Protein AF-A0A381VEZ8-F1 (afdb_monomer_lite)

InterPro domains:
  IPR002136 Large ribosomal subunit protein uL4 [PF00573] (2-143)
  IPR023574 Large ribosomal subunit protein uL4 domain superfamily [G3DSA:3.40.1370.10] (1-168)
  IPR023574 Large ribosomal subunit protein uL4 domain superfamily [SSF52166] (2-166)
  IPR045240 Large ribosomal subunit protein uL4, eukaryota/archaea [PTHR19431] (2-165)

Sequence (168 aa):
MIHKSFTNLQSHKFQPQGRHPTAGMDVVARSNDPPTGRGTSRIAKMRGGGGGRQGEAGGVASVRGGRQAHPPNVKKVIYKKLNKKENKLALCSAISATKLKEIIMARGHKIGNIENFPIIVSDEIETVEHTKDIVKILNSLNLMEDVNRLKSRKPRTGKSALRGRGKK

Foldseek 3Di:
DLVVLVVQVVLVPDAQDWDDPCFQVPFDWAFDVVNDDPPDHRATAGDDDPDPRHRPHGQDCVHDRHDPDPTRDSPDPSHDDDDPVRNVVSVVVVVVLQQDPVSCVVVPADCPPPDGPDDDDDPCVVVDDDPVVVVVVCVVNVRVRRVVVVVPDAFDDDPVVVVVRRDD

Radius of gyration: 29.09 Å; chains: 1; bounding box: 63×42×80 Å

pLDDT: mean 90.41, std 5.74, range [58.97, 96.69]

Structure (mmCIF, N/CA/C/O backbone):
data_AF-A0A381VEZ8-F1
#
_entry.id   AF-A0A381VEZ8-F1
#
loop_
_atom_site.group_PDB
_atom_site.id
_atom_site.type_symbol
_atom_site.label_atom_id
_atom_site.label_alt_id
_atom_site.label_comp_id
_atom_site.label_asym_id
_atom_site.label_entity_id
_atom_site.label_seq_id
_atom_site.pdbx_PDB_ins_code
_atom_site.Cartn_x
_atom_site.Cartn_y
_atom_site.Cartn_z
_atom_site.occupancy
_atom_site.B_iso_or_equiv
_atom_site.auth_seq_id
_atom_site.auth_comp_id
_atom_site.auth_asym_id
_atom_site.auth_atom_id
_atom_site.pdbx_PDB_model_num
ATOM 1 N N . MET A 1 1 ? -13.756 14.110 1.814 1.00 86.75 1 MET A N 1
ATOM 2 C CA . MET A 1 1 ? -12.631 14.500 2.701 1.00 86.75 1 MET A CA 1
ATOM 3 C C . MET A 1 1 ? -11.948 13.297 3.363 1.00 86.75 1 MET A C 1
ATOM 5 O O . MET A 1 1 ? -10.779 13.07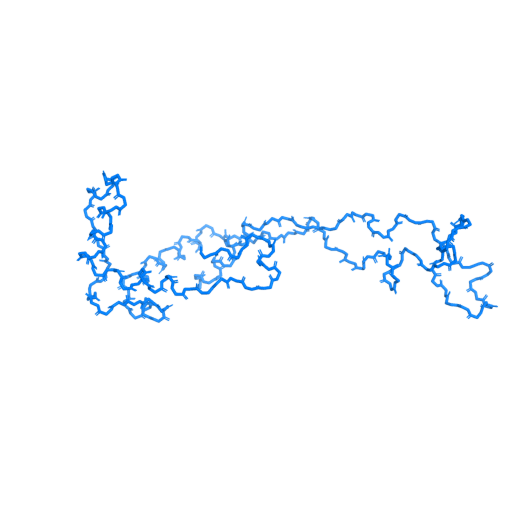8 3.076 1.00 86.75 1 MET A O 1
ATOM 9 N N . ILE A 1 2 ? -12.656 12.479 4.161 1.00 93.12 2 ILE A N 1
ATOM 10 C CA . ILE A 1 2 ? -12.080 11.314 4.880 1.00 93.12 2 ILE A CA 1
ATOM 11 C C . ILE A 1 2 ? -11.317 10.357 3.946 1.00 93.12 2 ILE A C 1
ATOM 13 O O . ILE A 1 2 ? -10.175 10.006 4.226 1.00 93.12 2 ILE A O 1
ATOM 17 N N . HIS A 1 3 ? -11.909 9.988 2.803 1.00 94.69 3 HIS A N 1
ATOM 18 C CA . HIS A 1 3 ? -11.286 9.072 1.839 1.00 94.69 3 HIS A CA 1
ATOM 19 C C . HIS A 1 3 ? -9.919 9.572 1.336 1.00 94.69 3 HIS A C 1
ATOM 21 O O . HIS A 1 3 ? -8.932 8.841 1.387 1.00 94.69 3 HIS A O 1
ATOM 27 N N . LYS A 1 4 ? -9.835 10.845 0.926 1.00 94.38 4 LYS A N 1
ATOM 28 C CA . LYS A 1 4 ? -8.584 11.485 0.482 1.00 94.38 4 LYS A CA 1
ATOM 29 C C . LYS A 1 4 ? -7.519 11.402 1.579 1.00 94.38 4 LYS A C 1
ATOM 31 O O . LYS A 1 4 ? -6.429 10.889 1.328 1.00 94.38 4 LYS A O 1
ATOM 36 N N . SER A 1 5 ? -7.856 11.823 2.800 1.00 95.69 5 SER A N 1
ATOM 37 C CA . SER A 1 5 ? -6.937 11.780 3.943 1.00 95.69 5 SER A CA 1
ATOM 38 C C . SER A 1 5 ? -6.455 10.357 4.237 1.00 95.69 5 SER A C 1
ATOM 40 O O . SER A 1 5 ? -5.255 10.146 4.387 1.00 95.69 5 SER A O 1
ATOM 42 N N . PHE A 1 6 ? -7.352 9.366 4.217 1.00 95.81 6 PHE A N 1
ATOM 43 C CA . PHE A 1 6 ? -7.000 7.957 4.404 1.00 95.81 6 PHE A CA 1
ATOM 44 C C . PHE A 1 6 ? -6.021 7.451 3.337 1.00 95.81 6 PHE A C 1
ATOM 46 O O . PHE A 1 6 ? -5.005 6.844 3.675 1.00 95.81 6 PHE A O 1
ATOM 53 N N . THR A 1 7 ? -6.274 7.731 2.053 1.00 95.75 7 THR A N 1
ATOM 54 C CA . THR A 1 7 ? -5.368 7.300 0.973 1.00 95.75 7 THR A CA 1
ATOM 55 C C . THR A 1 7 ? -3.980 7.932 1.083 1.00 95.75 7 THR A C 1
ATOM 57 O O . THR A 1 7 ? -2.979 7.264 0.814 1.00 95.75 7 THR A O 1
ATOM 60 N N . ASN A 1 8 ? -3.898 9.191 1.524 1.00 96.12 8 ASN A N 1
ATOM 61 C CA . ASN A 1 8 ? -2.624 9.871 1.724 1.00 96.12 8 ASN A CA 1
ATOM 62 C C . ASN A 1 8 ? -1.883 9.318 2.946 1.00 96.12 8 ASN A C 1
ATOM 64 O O . ASN A 1 8 ? -0.711 8.978 2.824 1.00 96.12 8 ASN A O 1
ATOM 68 N N . LEU A 1 9 ? -2.556 9.129 4.084 1.00 96.12 9 LEU A N 1
ATOM 69 C CA . LEU A 1 9 ? -1.950 8.528 5.279 1.00 96.12 9 LEU A CA 1
ATOM 70 C C . LEU A 1 9 ? -1.466 7.097 5.025 1.00 96.12 9 LEU A C 1
ATOM 72 O O . LEU A 1 9 ? -0.392 6.709 5.477 1.00 96.12 9 LEU A O 1
ATOM 76 N N . GLN A 1 10 ? -2.215 6.313 4.246 1.00 96.25 10 GLN A N 1
ATOM 77 C CA . GLN A 1 10 ? -1.805 4.957 3.892 1.00 96.25 10 GLN A CA 1
ATOM 78 C C . GLN A 1 10 ? -0.503 4.943 3.080 1.00 96.25 10 GLN A C 1
ATOM 80 O O . GLN A 1 10 ? 0.309 4.031 3.243 1.00 96.25 10 GLN A O 1
ATOM 85 N N . SER A 1 11 ? -0.271 5.970 2.255 1.00 96.12 11 SER A N 1
ATOM 86 C CA . SER A 1 11 ? 0.968 6.097 1.483 1.00 96.12 11 SER A CA 1
ATOM 87 C C . SER A 1 11 ? 2.214 6.276 2.355 1.00 96.12 11 SER A C 1
ATOM 89 O O . SER A 1 11 ? 3.300 5.875 1.950 1.00 96.12 11 SER A O 1
ATOM 91 N N . HIS A 1 12 ? 2.068 6.807 3.575 1.00 95.19 12 HIS A N 1
ATOM 92 C CA . HIS A 1 12 ? 3.190 7.030 4.497 1.00 95.19 12 HIS A CA 1
ATOM 93 C C . HIS A 1 12 ? 3.783 5.718 5.019 1.00 95.19 12 HIS A C 1
ATOM 95 O O . HIS A 1 12 ? 4.940 5.686 5.418 1.00 95.19 12 HIS A O 1
ATOM 101 N N . LYS A 1 13 ? 3.011 4.623 4.980 1.00 95.50 13 LYS A N 1
ATOM 102 C CA . LYS A 1 13 ? 3.446 3.280 5.400 1.00 95.50 13 LYS A CA 1
ATOM 103 C C . LYS A 1 13 ? 4.123 2.487 4.279 1.00 95.50 13 LYS A C 1
ATOM 105 O O . LYS A 1 13 ? 4.515 1.340 4.490 1.00 95.50 13 LYS A O 1
ATOM 110 N N . PHE A 1 14 ? 4.189 3.030 3.064 1.00 94.38 14 PHE A N 1
ATOM 111 C CA . PHE A 1 14 ? 4.775 2.317 1.936 1.00 94.38 14 PHE A CA 1
ATOM 112 C C . PHE A 1 14 ? 6.298 2.332 2.020 1.00 94.38 14 PHE A C 1
ATOM 114 O O . PHE A 1 14 ? 6.918 3.376 2.189 1.00 94.38 14 PHE A O 1
ATOM 121 N N . GLN A 1 15 ? 6.899 1.156 1.856 1.00 93.19 15 GLN A N 1
ATOM 122 C CA . GLN A 1 15 ? 8.346 1.017 1.746 1.00 93.19 15 GLN A CA 1
ATOM 123 C C . GLN A 1 15 ? 8.783 1.298 0.300 1.00 93.19 15 GLN A C 1
ATOM 125 O O . GLN A 1 15 ? 8.146 0.773 -0.624 1.00 93.19 15 GLN A O 1
ATOM 130 N N . PRO A 1 16 ? 9.851 2.089 0.077 1.00 94.56 16 PRO A N 1
ATOM 131 C CA . PRO A 1 16 ? 10.446 2.262 -1.244 1.00 94.56 16 PRO A CA 1
ATOM 132 C C . PRO A 1 16 ? 10.857 0.922 -1.856 1.00 94.56 16 PRO A C 1
ATOM 134 O O . PRO A 1 16 ? 11.373 0.039 -1.175 1.00 94.56 16 PRO A O 1
ATOM 137 N N . GLN A 1 17 ? 10.616 0.763 -3.155 1.00 93.44 17 GLN A N 1
ATOM 138 C CA . GLN A 1 17 ? 10.948 -0.447 -3.907 1.00 93.44 17 GLN A CA 1
ATOM 139 C C . GLN A 1 17 ? 11.563 -0.056 -5.247 1.00 93.44 17 GLN A C 1
ATOM 141 O O . GLN A 1 17 ? 11.149 0.925 -5.865 1.00 93.44 17 GLN A O 1
ATOM 146 N N . GLY A 1 18 ? 12.522 -0.846 -5.719 1.00 94.44 18 GLY A N 1
ATOM 147 C CA . GLY A 1 18 ? 13.161 -0.637 -7.014 1.00 94.44 18 GLY A CA 1
ATOM 148 C C . GLY A 1 18 ? 13.850 -1.893 -7.534 1.00 94.44 18 GLY A C 1
ATOM 149 O O . GLY A 1 18 ? 13.852 -2.937 -6.878 1.00 94.44 18 GLY A O 1
ATOM 150 N N . ARG A 1 19 ? 14.405 -1.801 -8.744 1.00 93.62 19 ARG A N 1
ATOM 151 C CA . ARG A 1 19 ? 15.341 -2.799 -9.289 1.00 93.62 19 ARG A CA 1
ATOM 152 C C . ARG A 1 19 ? 16.782 -2.353 -9.071 1.00 93.62 19 ARG A C 1
ATOM 154 O O . ARG A 1 19 ? 17.035 -1.165 -8.883 1.00 93.62 19 ARG A O 1
ATOM 161 N N . HIS A 1 20 ? 17.709 -3.309 -9.125 1.00 92.69 20 HIS A N 1
ATOM 162 C CA . HIS A 1 20 ? 19.133 -2.995 -9.170 1.00 92.69 20 HIS A CA 1
ATOM 163 C C . HIS A 1 20 ? 19.415 -2.076 -10.378 1.00 92.69 20 HIS A C 1
ATOM 165 O O . HIS A 1 20 ? 18.929 -2.393 -11.469 1.00 92.69 20 HIS A O 1
ATOM 171 N N . PRO A 1 21 ? 20.146 -0.954 -10.222 1.00 91.31 21 PRO A N 1
ATOM 172 C CA . PRO A 1 21 ? 20.290 0.052 -11.279 1.00 91.31 21 PRO A CA 1
ATOM 173 C C . PRO A 1 21 ? 20.842 -0.488 -12.604 1.00 91.31 21 PRO A C 1
ATOM 175 O O . PRO A 1 21 ? 20.377 -0.086 -13.667 1.00 91.31 21 PRO A O 1
ATOM 178 N N . THR A 1 22 ? 21.784 -1.430 -12.541 1.00 92.69 22 THR A N 1
ATOM 179 C CA . THR A 1 22 ? 22.436 -2.033 -13.715 1.00 92.69 22 THR A CA 1
ATOM 180 C C . THR A 1 22 ? 21.806 -3.358 -14.157 1.00 92.69 22 THR A C 1
ATOM 182 O O . THR A 1 22 ? 22.342 -4.044 -15.025 1.00 92.69 22 THR A O 1
ATOM 185 N N . ALA A 1 23 ? 20.651 -3.743 -13.598 1.00 93.38 23 ALA A N 1
ATOM 186 C CA . ALA A 1 23 ? 20.009 -5.018 -13.919 1.00 93.38 23 ALA A CA 1
ATOM 187 C C . ALA A 1 23 ? 19.782 -5.180 -15.435 1.00 93.38 23 ALA A C 1
ATOM 189 O O . ALA A 1 23 ? 19.052 -4.402 -16.055 1.00 93.38 23 ALA A O 1
ATOM 190 N N . GLY A 1 24 ? 20.393 -6.214 -16.021 1.00 91.50 24 GLY A N 1
ATOM 191 C CA . GLY A 1 24 ? 20.309 -6.510 -17.455 1.00 91.50 24 GLY A CA 1
ATOM 192 C C . GLY A 1 24 ? 21.137 -5.580 -18.353 1.00 91.50 24 GLY A C 1
ATOM 193 O O . GLY A 1 24 ? 20.960 -5.621 -19.571 1.00 91.50 24 GLY A O 1
ATOM 194 N N . MET A 1 25 ? 22.006 -4.741 -17.772 1.00 91.00 25 MET A N 1
ATOM 195 C CA . MET A 1 25 ? 22.958 -3.865 -18.476 1.00 91.00 25 MET A CA 1
ATOM 196 C C . MET A 1 25 ? 24.421 -4.288 -18.296 1.00 91.00 25 MET A C 1
ATOM 198 O O . MET A 1 25 ? 25.257 -3.842 -19.075 1.00 91.00 25 MET A O 1
ATOM 202 N N . ASP A 1 26 ? 24.724 -5.164 -17.334 1.00 90.62 26 ASP A N 1
ATOM 203 C CA . ASP A 1 26 ? 26.075 -5.679 -17.053 1.00 90.62 26 ASP A CA 1
ATOM 204 C C . ASP A 1 26 ? 26.530 -6.710 -18.109 1.00 90.62 26 ASP A C 1
ATOM 206 O O . ASP A 1 26 ? 26.820 -7.866 -17.807 1.00 90.62 26 ASP A O 1
ATOM 210 N N . VAL A 1 27 ? 26.516 -6.314 -19.386 1.00 88.62 27 VAL A N 1
ATOM 211 C CA . VAL A 1 27 ? 26.892 -7.145 -20.536 1.00 88.62 27 VAL A CA 1
ATOM 212 C C . VAL A 1 27 ? 27.651 -6.325 -21.575 1.00 88.62 27 VAL A C 1
ATOM 214 O O . VAL A 1 27 ? 27.297 -5.186 -21.879 1.00 88.62 27 VAL A O 1
ATOM 217 N N . VAL A 1 28 ? 28.667 -6.929 -22.191 1.00 90.25 28 VAL A N 1
ATOM 218 C CA . VAL A 1 28 ? 29.375 -6.329 -23.329 1.00 90.25 28 VAL A CA 1
ATOM 219 C C . VAL A 1 28 ? 28.635 -6.707 -24.609 1.00 90.25 28 VAL A C 1
ATOM 221 O O . VAL A 1 28 ? 28.889 -7.751 -25.208 1.00 90.25 28 VAL A O 1
ATOM 224 N N . ALA A 1 29 ? 27.684 -5.870 -25.024 1.00 90.56 29 ALA A N 1
ATOM 225 C CA . ALA A 1 29 ? 26.897 -6.088 -26.235 1.00 90.56 29 ALA A CA 1
ATOM 226 C C . ALA A 1 29 ? 27.056 -4.930 -27.226 1.00 90.56 29 ALA A C 1
ATOM 228 O O . ALA A 1 29 ? 27.015 -3.761 -26.845 1.00 90.56 29 ALA A O 1
ATOM 229 N N . ARG A 1 30 ? 27.218 -5.248 -28.514 1.00 90.00 30 ARG A N 1
ATOM 230 C CA . ARG A 1 30 ? 27.240 -4.261 -29.608 1.00 90.00 30 ARG A CA 1
ATOM 231 C C . ARG A 1 30 ? 26.499 -4.794 -30.820 1.00 90.00 30 ARG A C 1
ATOM 233 O O . ARG A 1 30 ? 26.381 -6.006 -30.991 1.00 90.00 30 ARG A O 1
ATOM 240 N N . SER A 1 31 ? 26.017 -3.901 -31.677 1.00 91.00 31 SER A N 1
ATOM 241 C CA . SER A 1 31 ? 25.529 -4.310 -32.992 1.00 91.00 31 SER A CA 1
ATOM 242 C C . SER A 1 31 ? 26.650 -4.970 -33.807 1.00 91.00 31 SER A C 1
ATOM 244 O O . SER A 1 31 ? 27.849 -4.852 -33.510 1.00 91.00 31 SER A O 1
ATOM 246 N N . ASN A 1 32 ? 26.243 -5.701 -34.841 1.00 87.19 32 ASN A N 1
ATOM 247 C CA . ASN A 1 32 ? 27.169 -6.190 -35.854 1.00 87.19 32 ASN A CA 1
ATOM 248 C C . ASN A 1 32 ? 27.854 -5.018 -36.572 1.00 87.19 32 ASN A C 1
ATOM 250 O O . ASN A 1 32 ? 27.314 -3.912 -36.605 1.00 87.19 32 ASN A O 1
ATOM 254 N N . ASP A 1 33 ? 29.024 -5.289 -37.146 1.00 86.12 33 ASP A N 1
ATOM 255 C CA . ASP A 1 33 ? 29.779 -4.335 -37.957 1.00 86.12 33 ASP A CA 1
ATOM 256 C C . ASP A 1 33 ? 30.211 -5.004 -39.281 1.00 86.12 33 ASP A C 1
ATOM 258 O O . ASP A 1 33 ? 31.015 -5.937 -39.228 1.00 86.12 33 ASP A O 1
ATOM 262 N N . PRO A 1 34 ? 29.624 -4.673 -40.448 1.00 89.44 34 PRO A N 1
ATOM 263 C CA . PRO A 1 34 ? 28.571 -3.677 -40.646 1.00 89.44 34 PRO A CA 1
ATOM 264 C C . PRO A 1 34 ? 27.235 -4.080 -39.976 1.00 89.44 34 PRO A C 1
ATOM 266 O O . PRO A 1 34 ? 26.957 -5.279 -39.824 1.00 89.44 34 PRO A O 1
ATOM 269 N N . PRO A 1 35 ? 26.383 -3.110 -39.568 1.00 86.75 35 PRO A N 1
ATOM 270 C CA . PRO A 1 35 ? 25.101 -3.394 -38.906 1.00 86.75 35 PRO A CA 1
ATOM 271 C C . PRO A 1 35 ? 24.056 -4.095 -39.785 1.00 86.75 35 PRO A C 1
ATOM 273 O O . PRO A 1 35 ? 23.156 -4.749 -39.257 1.00 86.75 35 PRO A O 1
ATOM 276 N N . THR A 1 36 ? 24.142 -3.942 -41.106 1.00 90.62 36 THR A N 1
ATOM 277 C CA . THR A 1 36 ? 23.211 -4.496 -42.104 1.00 90.62 36 THR A CA 1
ATOM 278 C C . THR A 1 36 ? 23.896 -5.556 -42.976 1.00 90.62 36 THR A C 1
ATOM 280 O O . THR A 1 36 ? 25.080 -5.836 -42.814 1.00 90.62 36 THR A O 1
ATOM 283 N N . GLY A 1 37 ? 23.137 -6.211 -43.865 1.00 90.81 37 GLY A N 1
ATOM 284 C CA . GLY A 1 37 ? 23.689 -7.185 -44.820 1.00 90.81 37 GLY A CA 1
ATOM 285 C C . GLY A 1 37 ? 23.969 -8.580 -44.248 1.00 90.81 37 GLY A C 1
ATOM 286 O O . GLY A 1 37 ? 24.612 -9.389 -44.901 1.00 90.81 37 GLY A O 1
ATOM 287 N N . ARG A 1 38 ? 23.487 -8.881 -43.032 1.00 85.31 38 ARG A N 1
ATOM 288 C CA . ARG A 1 38 ? 23.742 -10.159 -42.334 1.00 85.31 38 ARG A CA 1
ATOM 289 C C . ARG A 1 38 ? 22.499 -11.027 -42.103 1.00 85.31 38 ARG A C 1
ATOM 291 O O . ARG A 1 38 ? 22.553 -11.929 -41.274 1.00 85.31 38 ARG A O 1
ATOM 298 N N . GLY A 1 39 ? 21.354 -10.690 -42.707 1.00 90.50 39 GLY A N 1
ATOM 299 C CA . GLY A 1 39 ? 20.084 -11.414 -42.508 1.00 90.50 39 GLY A CA 1
ATOM 300 C C . GLY A 1 39 ? 19.596 -11.485 -41.051 1.00 90.50 39 GLY A C 1
ATOM 301 O O . GLY A 1 39 ? 18.779 -12.333 -40.712 1.00 90.50 39 GLY A O 1
ATOM 302 N N . THR A 1 40 ? 20.108 -10.625 -40.160 1.00 89.62 40 THR A N 1
ATOM 303 C CA . THR A 1 40 ? 19.760 -10.614 -38.731 1.00 89.62 40 THR A CA 1
ATOM 304 C C . THR A 1 40 ? 19.434 -9.206 -38.248 1.00 89.62 40 THR A C 1
ATOM 306 O O . THR A 1 40 ? 19.851 -8.212 -38.842 1.00 89.62 40 THR A O 1
ATOM 309 N N . SER A 1 41 ? 18.677 -9.122 -37.151 1.00 90.88 41 SER A N 1
ATOM 310 C CA . SER A 1 41 ? 18.305 -7.847 -36.533 1.00 90.88 41 SER A CA 1
ATOM 311 C C . SER A 1 41 ? 19.527 -7.038 -36.071 1.00 90.88 41 SER A C 1
ATOM 313 O O . SER A 1 41 ? 20.542 -7.602 -35.656 1.00 90.88 41 SER A O 1
ATOM 315 N N . ARG A 1 42 ? 19.390 -5.704 -36.076 1.00 92.12 42 ARG A N 1
ATOM 316 C CA . ARG A 1 42 ? 20.414 -4.722 -35.658 1.00 92.12 42 ARG A CA 1
ATOM 317 C C . ARG A 1 42 ? 20.595 -4.606 -34.136 1.00 92.12 42 ARG A C 1
ATOM 319 O O . ARG A 1 42 ? 21.331 -3.739 -33.675 1.00 92.12 42 ARG A O 1
ATOM 326 N N . ILE A 1 43 ? 19.903 -5.433 -33.351 1.00 92.81 43 ILE A N 1
ATOM 327 C CA . ILE A 1 43 ? 19.973 -5.412 -31.884 1.00 92.81 43 ILE A CA 1
ATOM 328 C C . ILE A 1 43 ? 21.407 -5.704 -31.416 1.00 92.81 43 ILE A C 1
ATOM 330 O O . ILE A 1 43 ? 22.143 -6.458 -32.053 1.00 92.81 43 ILE A O 1
ATOM 334 N N . ALA A 1 44 ? 21.802 -5.101 -30.293 1.00 91.81 44 ALA A N 1
ATOM 335 C CA . ALA A 1 44 ? 23.094 -5.355 -29.675 1.00 91.81 44 ALA A CA 1
ATOM 336 C C . ALA A 1 44 ? 23.232 -6.834 -29.279 1.00 91.81 44 ALA A C 1
ATOM 338 O O . ALA A 1 44 ? 22.398 -7.372 -28.549 1.00 91.81 44 ALA A O 1
ATOM 339 N N . LYS A 1 45 ? 24.296 -7.480 -29.758 1.00 90.69 45 LYS A N 1
ATOM 340 C CA . LYS A 1 45 ? 24.627 -8.878 -29.478 1.00 90.69 45 LYS A CA 1
ATOM 341 C C . LYS A 1 45 ? 25.833 -8.956 -28.556 1.00 90.69 45 LYS A C 1
ATOM 343 O O . LYS A 1 45 ? 26.769 -8.163 -28.692 1.00 90.69 45 LYS A O 1
ATOM 348 N N . MET A 1 46 ? 25.801 -9.889 -27.613 1.00 90.31 46 MET A N 1
ATOM 349 C CA . MET A 1 46 ? 26.882 -10.118 -26.661 1.00 90.31 46 MET A CA 1
ATOM 350 C C . MET A 1 46 ? 28.149 -10.560 -27.402 1.00 90.31 46 MET A C 1
ATOM 352 O O . MET A 1 46 ? 28.101 -11.445 -28.263 1.00 90.31 46 MET A O 1
ATOM 356 N N . ARG A 1 47 ? 29.277 -9.922 -27.080 1.00 83.69 47 ARG A N 1
ATOM 357 C CA . ARG A 1 47 ? 30.602 -10.237 -27.626 1.00 83.69 47 ARG A CA 1
ATOM 358 C C . ARG A 1 47 ? 31.483 -10.864 -26.539 1.00 83.69 47 ARG A C 1
ATOM 360 O O . ARG A 1 47 ? 31.438 -10.430 -25.394 1.00 83.69 47 ARG A O 1
ATOM 367 N N . GLY A 1 48 ? 32.329 -11.815 -26.938 1.00 74.38 48 GLY A N 1
ATOM 368 C CA . GLY A 1 48 ? 33.309 -12.481 -26.069 1.00 74.38 48 GLY A CA 1
ATOM 369 C C . GLY A 1 48 ? 32.816 -13.794 -25.443 1.00 74.38 48 GLY A C 1
ATOM 370 O O . GLY A 1 48 ? 31.637 -13.928 -25.130 1.00 74.38 48 GLY A O 1
ATOM 371 N N . GLY A 1 49 ? 33.755 -14.734 -25.263 1.00 65.56 49 GLY A N 1
ATOM 372 C CA . GLY A 1 49 ? 33.591 -16.014 -24.557 1.00 65.56 49 GLY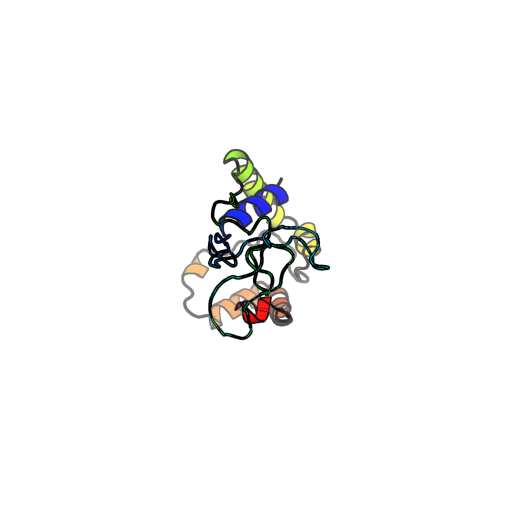 A CA 1
ATOM 373 C C . GLY A 1 49 ? 32.964 -17.140 -25.388 1.00 65.56 49 GLY A C 1
ATOM 374 O O . GLY A 1 49 ? 31.877 -16.970 -25.917 1.00 65.56 49 GLY A O 1
ATOM 375 N N . GLY A 1 50 ? 33.605 -18.314 -25.438 1.00 67.12 50 GLY A N 1
ATOM 376 C CA . GLY A 1 50 ? 33.128 -19.520 -26.143 1.00 67.12 50 GLY A CA 1
ATOM 377 C C . GLY A 1 50 ? 31.977 -20.269 -25.453 1.00 67.12 50 GLY A C 1
ATOM 378 O O . GLY A 1 50 ? 31.914 -21.492 -25.508 1.00 67.12 50 GLY A O 1
ATOM 379 N N . GLY A 1 51 ? 31.100 -19.551 -24.746 1.00 78.56 51 GLY A N 1
ATOM 380 C CA . GLY A 1 51 ? 29.919 -20.114 -24.088 1.00 78.56 51 GLY A CA 1
ATOM 381 C C . GLY A 1 51 ? 28.654 -19.969 -24.940 1.00 78.56 51 GLY A C 1
ATOM 382 O O . GLY A 1 51 ? 28.587 -19.133 -25.837 1.00 78.56 51 GLY A O 1
ATOM 383 N N . GLY A 1 52 ? 27.597 -20.714 -24.604 1.00 82.56 52 GLY A N 1
ATOM 384 C CA . GLY A 1 52 ? 26.348 -20.766 -25.389 1.00 82.56 52 GLY A CA 1
ATOM 385 C C . GLY A 1 52 ? 25.540 -19.462 -25.497 1.00 82.56 52 GLY A C 1
ATOM 386 O O . GLY A 1 52 ? 24.527 -19.441 -26.181 1.00 82.56 52 GLY A O 1
ATOM 387 N N . ARG A 1 53 ? 25.964 -18.376 -24.839 1.00 83.94 53 ARG A N 1
ATOM 388 C CA . ARG A 1 53 ? 25.335 -17.044 -24.930 1.00 83.94 53 ARG A CA 1
ATOM 389 C C . ARG A 1 53 ? 26.015 -16.103 -25.926 1.00 83.94 53 ARG A C 1
ATOM 391 O O . ARG A 1 53 ? 25.550 -14.981 -26.135 1.00 83.94 53 ARG A O 1
ATOM 398 N N . GLN A 1 54 ? 27.128 -16.521 -26.523 1.00 86.19 54 GLN A N 1
ATOM 399 C CA . GLN A 1 54 ? 27.836 -15.711 -27.506 1.00 86.19 54 GLN A CA 1
ATOM 400 C C . GLN A 1 54 ? 26.955 -15.478 -28.740 1.00 86.19 54 GLN A C 1
ATOM 402 O O . GLN A 1 54 ? 26.366 -16.406 -29.284 1.00 86.19 54 GLN A O 1
ATOM 407 N N . GLY A 1 55 ? 26.860 -14.227 -29.194 1.00 86.38 55 GLY A N 1
ATOM 408 C CA . GLY A 1 55 ? 26.033 -13.872 -30.351 1.00 86.38 55 GLY A CA 1
ATOM 409 C C . GLY A 1 55 ? 24.535 -13.724 -30.056 1.00 86.38 55 GLY A C 1
ATOM 410 O O . GLY A 1 55 ? 23.803 -13.257 -30.933 1.00 86.38 55 GLY A O 1
ATOM 411 N N . GLU A 1 56 ? 24.075 -14.027 -28.836 1.00 91.38 56 GLU A N 1
ATOM 412 C CA . GLU A 1 56 ? 22.717 -13.702 -28.395 1.00 91.38 56 GLU A CA 1
ATOM 413 C C . GLU A 1 56 ? 22.549 -12.196 -28.174 1.00 91.38 56 GLU A C 1
ATOM 415 O O . GLU A 1 56 ? 23.500 -11.456 -27.912 1.00 91.38 56 GLU A O 1
ATOM 420 N N . ALA A 1 57 ? 21.310 -11.723 -28.268 1.00 92.06 57 ALA A N 1
ATOM 421 C CA . ALA A 1 57 ? 20.987 -10.327 -28.039 1.00 92.06 57 ALA A CA 1
ATOM 422 C C . ALA A 1 57 ? 21.005 -9.981 -26.536 1.00 92.06 57 ALA A C 1
ATOM 424 O O . ALA A 1 57 ? 20.473 -10.725 -25.715 1.00 92.06 57 ALA A O 1
ATOM 425 N N . GLY A 1 58 ? 21.586 -8.836 -26.167 1.00 91.75 58 GLY A N 1
ATOM 426 C CA . GLY A 1 58 ? 21.802 -8.444 -24.770 1.00 91.75 58 GLY A CA 1
ATOM 427 C C . GLY A 1 58 ? 21.721 -6.936 -24.548 1.00 91.75 58 GLY A C 1
ATOM 428 O O . GLY A 1 58 ? 21.858 -6.153 -25.484 1.00 91.75 58 GLY A O 1
ATOM 429 N N . GLY A 1 59 ? 21.477 -6.510 -23.305 1.00 88.25 59 GLY A N 1
ATOM 430 C CA . GLY A 1 59 ? 21.513 -5.089 -22.921 1.00 88.25 59 GLY A CA 1
ATOM 431 C C . GLY A 1 59 ? 20.298 -4.249 -23.346 1.00 88.25 59 GLY A C 1
ATOM 432 O O . GLY A 1 59 ? 20.222 -3.064 -23.024 1.00 88.25 59 GLY A O 1
ATOM 433 N N . VAL A 1 60 ? 19.322 -4.842 -24.039 1.00 92.19 60 VAL A N 1
ATOM 434 C CA . VAL A 1 60 ? 18.136 -4.156 -24.589 1.00 92.19 60 VAL A CA 1
ATOM 435 C C . VAL A 1 60 ? 16.853 -4.661 -23.917 1.00 92.19 60 VAL A C 1
ATOM 437 O O . VAL A 1 60 ? 16.813 -5.766 -23.394 1.00 92.19 60 VAL A O 1
ATOM 440 N N . ALA A 1 61 ? 15.782 -3.865 -23.910 1.00 93.69 61 ALA A N 1
ATOM 441 C CA . ALA A 1 61 ? 14.540 -4.231 -23.220 1.00 93.69 61 ALA A CA 1
ATOM 442 C C . ALA A 1 61 ? 13.671 -5.275 -23.917 1.00 93.69 61 ALA A C 1
ATOM 444 O O . ALA A 1 61 ? 12.870 -5.937 -23.265 1.00 93.69 61 ALA A O 1
ATOM 445 N N . SER A 1 62 ? 13.839 -5.447 -25.224 1.00 93.88 62 SER A N 1
ATOM 446 C CA . SER A 1 62 ? 13.086 -6.418 -26.018 1.00 93.88 62 SER A CA 1
ATOM 447 C C . SER A 1 62 ? 13.648 -7.841 -25.948 1.00 93.88 62 SER A C 1
ATOM 449 O O . SER A 1 62 ? 13.126 -8.723 -26.624 1.00 93.88 62 SER A O 1
ATOM 451 N N . VAL A 1 63 ? 14.713 -8.082 -25.173 1.00 92.81 63 VAL A N 1
ATOM 452 C CA . VAL A 1 63 ? 15.428 -9.366 -25.161 1.00 92.81 63 VAL A CA 1
ATOM 453 C C . VAL A 1 63 ? 15.369 -10.038 -23.795 1.00 92.81 63 VAL A C 1
ATOM 455 O O . VAL A 1 63 ? 15.317 -9.388 -22.748 1.00 92.81 63 VAL A O 1
ATOM 458 N N . ARG A 1 64 ? 15.394 -11.374 -23.794 1.00 91.31 64 ARG A N 1
ATOM 459 C CA . ARG A 1 64 ? 15.400 -12.175 -22.567 1.00 91.31 64 ARG A CA 1
ATOM 460 C C . ARG A 1 64 ? 16.660 -11.871 -21.753 1.00 91.31 64 ARG A C 1
ATOM 462 O O . ARG A 1 64 ? 17.770 -12.034 -22.238 1.00 91.31 64 ARG A O 1
ATOM 469 N N . GLY A 1 65 ? 16.483 -11.465 -20.497 1.00 87.81 65 GLY A N 1
ATOM 470 C CA . GLY A 1 65 ? 17.600 -11.138 -19.602 1.00 87.81 65 GLY A CA 1
ATOM 471 C C . GLY A 1 65 ? 18.261 -9.780 -19.866 1.00 87.81 65 GLY A C 1
ATOM 472 O O . GLY A 1 65 ? 19.248 -9.463 -19.209 1.00 87.81 65 GLY A O 1
ATOM 473 N N . GLY A 1 66 ? 17.728 -8.973 -20.790 1.00 92.06 66 GLY A N 1
ATOM 474 C CA . GLY A 1 66 ? 18.145 -7.585 -20.966 1.00 92.06 66 GLY A CA 1
ATOM 475 C C . GLY A 1 66 ? 17.482 -6.630 -19.970 1.00 92.06 66 GLY A C 1
ATOM 476 O O . GLY A 1 66 ? 16.661 -7.025 -19.136 1.00 92.06 66 GLY A O 1
ATOM 477 N N . ARG A 1 67 ? 17.861 -5.350 -20.033 1.00 93.31 67 ARG A N 1
ATOM 478 C CA . ARG A 1 67 ? 17.367 -4.327 -19.101 1.00 93.31 67 ARG A CA 1
ATOM 479 C C . ARG A 1 67 ? 15.872 -4.079 -19.253 1.00 93.31 67 ARG A C 1
ATOM 481 O O . ARG A 1 67 ? 15.380 -3.956 -20.361 1.00 93.31 67 ARG A O 1
ATOM 488 N N . GLN A 1 68 ? 15.144 -3.856 -18.168 1.00 93.88 68 GLN A N 1
ATOM 489 C CA . GLN A 1 68 ? 13.760 -3.389 -18.284 1.00 93.88 68 GLN A CA 1
ATOM 490 C C . GLN A 1 68 ? 13.723 -1.919 -18.752 1.00 93.88 68 GLN A C 1
ATOM 492 O O . GLN A 1 68 ? 14.471 -1.092 -18.232 1.00 93.88 68 GLN A O 1
ATOM 497 N N . ALA A 1 69 ? 12.850 -1.568 -19.704 1.00 93.31 69 ALA A N 1
ATOM 498 C CA . ALA A 1 69 ? 12.593 -0.165 -20.047 1.00 93.31 69 ALA A CA 1
ATOM 499 C C . ALA A 1 69 ? 11.838 0.526 -18.898 1.00 93.31 69 ALA A C 1
ATOM 501 O O . ALA A 1 69 ? 10.856 -0.019 -18.396 1.00 93.31 69 ALA A O 1
ATOM 502 N N . HIS A 1 70 ? 12.306 1.708 -18.478 1.00 92.94 70 HIS A N 1
ATOM 503 C CA . HIS A 1 70 ? 11.772 2.463 -17.333 1.00 92.94 70 HIS A CA 1
ATOM 504 C C . HIS A 1 70 ? 11.590 1.597 -16.067 1.00 92.94 70 HIS A C 1
ATOM 506 O O . HIS A 1 70 ? 10.468 1.430 -15.577 1.00 92.94 70 HIS A O 1
ATOM 512 N N . PRO A 1 71 ? 12.680 1.013 -15.531 1.00 93.19 71 PRO A N 1
ATOM 513 C CA . PRO A 1 71 ? 12.588 0.155 -14.359 1.00 93.19 71 PRO A CA 1
ATOM 514 C C . PRO A 1 71 ? 12.089 0.954 -13.145 1.00 93.19 71 PRO A C 1
ATOM 516 O O . PRO A 1 71 ? 12.326 2.164 -13.052 1.00 93.19 71 PRO A O 1
ATOM 519 N N . PRO A 1 72 ? 11.414 0.303 -12.180 1.00 93.50 72 PRO A N 1
ATOM 520 C CA . PRO A 1 72 ? 10.972 0.984 -10.975 1.00 93.50 72 PRO A CA 1
ATOM 521 C C . PRO A 1 72 ? 12.189 1.507 -10.211 1.00 93.50 72 PRO A C 1
ATOM 523 O O . PRO A 1 72 ? 13.128 0.766 -9.907 1.00 93.50 72 PRO A O 1
ATOM 526 N N . ASN A 1 73 ? 12.152 2.801 -9.915 1.00 91.56 73 ASN A N 1
ATOM 527 C CA . ASN A 1 73 ? 13.229 3.518 -9.257 1.00 91.56 73 ASN A CA 1
ATOM 528 C C . ASN A 1 73 ? 12.884 3.749 -7.782 1.00 91.56 73 ASN A C 1
ATOM 530 O O . ASN A 1 73 ? 11.785 4.207 -7.465 1.00 91.56 73 ASN A O 1
ATOM 534 N N . VAL A 1 74 ? 13.855 3.500 -6.901 1.00 94.44 74 VAL A N 1
ATOM 535 C CA . VAL A 1 74 ? 13.751 3.765 -5.458 1.00 94.44 74 VAL A CA 1
ATOM 536 C C . VAL A 1 74 ? 13.502 5.253 -5.180 1.00 94.44 74 VAL A C 1
ATOM 538 O O . VAL A 1 74 ? 12.788 5.587 -4.242 1.00 94.44 74 VAL A O 1
ATOM 541 N N . LYS A 1 75 ? 14.007 6.150 -6.039 1.00 93.12 75 LYS A N 1
ATOM 542 C CA . LYS A 1 75 ? 13.824 7.609 -5.937 1.00 93.12 75 LYS A CA 1
ATOM 543 C C . LYS A 1 75 ? 12.388 8.082 -6.216 1.00 93.12 75 LYS A C 1
ATOM 545 O O . LYS A 1 75 ? 12.114 9.276 -6.130 1.00 93.12 75 LYS A O 1
ATOM 550 N N . LYS A 1 76 ? 11.463 7.190 -6.592 1.00 93.44 76 LYS A N 1
ATOM 551 C CA . LYS A 1 76 ? 10.065 7.557 -6.845 1.00 93.44 76 LYS A CA 1
ATOM 552 C C . LYS A 1 76 ? 9.417 8.085 -5.562 1.00 93.44 76 LY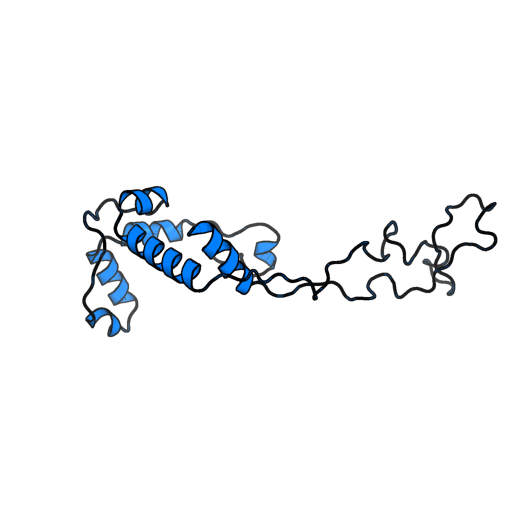S A C 1
ATOM 554 O O . LYS A 1 76 ? 9.370 7.388 -4.552 1.00 93.44 76 LYS A O 1
ATOM 559 N N . VAL A 1 77 ? 8.829 9.279 -5.632 1.00 93.88 77 VAL A N 1
ATOM 560 C CA . VAL A 1 77 ? 8.062 9.849 -4.517 1.00 93.88 77 VAL A CA 1
ATOM 561 C C . VAL A 1 77 ? 6.747 9.079 -4.365 1.00 93.88 77 VAL A C 1
ATOM 563 O O . VAL A 1 77 ? 5.800 9.263 -5.126 1.00 93.88 77 VAL A O 1
ATOM 566 N N . ILE A 1 78 ? 6.712 8.169 -3.393 1.00 94.75 78 ILE A N 1
ATOM 567 C CA . ILE A 1 78 ? 5.521 7.384 -3.023 1.00 94.75 78 ILE A CA 1
ATOM 568 C C . ILE A 1 78 ? 4.693 8.048 -1.917 1.00 94.75 78 ILE A C 1
ATOM 570 O O . ILE A 1 78 ? 3.524 7.716 -1.737 1.00 94.75 78 ILE A O 1
ATOM 574 N N . TYR A 1 79 ? 5.296 8.994 -1.198 1.00 95.25 79 TYR A N 1
ATOM 575 C CA . TYR A 1 79 ? 4.690 9.714 -0.088 1.00 95.25 79 TYR A CA 1
ATOM 576 C C . TYR A 1 79 ? 3.758 10.820 -0.593 1.00 95.25 79 TYR A C 1
ATOM 578 O O . TYR A 1 79 ? 4.188 11.733 -1.300 1.00 95.25 79 TYR A O 1
ATOM 586 N N . LYS A 1 80 ? 2.484 10.779 -0.194 1.00 95.25 80 LYS A N 1
ATOM 587 C CA . LYS A 1 80 ? 1.518 11.847 -0.477 1.00 95.25 80 LYS A CA 1
ATOM 588 C C . LYS A 1 80 ? 1.387 12.775 0.726 1.00 95.25 80 LYS A C 1
ATOM 590 O O . LYS A 1 80 ? 0.919 12.365 1.789 1.00 95.25 80 LYS A O 1
ATOM 595 N N . LYS A 1 81 ? 1.757 14.045 0.551 1.00 95.62 81 LYS A N 1
ATOM 596 C CA . LYS A 1 81 ? 1.603 15.072 1.590 1.00 95.62 81 LYS A CA 1
ATOM 597 C C . LYS A 1 81 ? 0.121 15.288 1.923 1.00 95.62 81 LYS A C 1
ATOM 599 O O . LYS A 1 81 ? -0.739 15.242 1.044 1.00 95.62 81 LYS A O 1
ATOM 604 N N . LEU A 1 82 ? -0.171 15.520 3.199 1.00 95.19 82 LEU A N 1
ATOM 605 C CA . LEU A 1 82 ? -1.504 15.860 3.694 1.00 95.19 82 LEU A CA 1
ATOM 606 C C . LEU A 1 82 ? -1.418 17.136 4.533 1.00 95.19 82 LEU A C 1
ATOM 608 O O . LEU A 1 82 ? -0.513 17.281 5.356 1.00 95.19 82 LEU A O 1
ATOM 612 N N . ASN A 1 83 ? -2.354 18.061 4.329 1.00 96.00 83 ASN A N 1
ATOM 613 C CA . ASN A 1 83 ? -2.392 19.301 5.094 1.00 96.00 83 ASN A CA 1
ATOM 614 C C . ASN A 1 83 ? -2.859 19.039 6.531 1.00 96.00 83 ASN A C 1
ATOM 616 O O . ASN A 1 83 ? -3.810 18.292 6.759 1.00 96.00 83 ASN A O 1
ATOM 620 N N . LYS A 1 84 ? -2.243 19.716 7.511 1.00 95.81 84 LYS A N 1
ATOM 621 C CA . LYS A 1 84 ? -2.596 19.562 8.936 1.00 95.81 84 LYS A CA 1
ATOM 622 C C . LYS A 1 84 ? -4.077 19.874 9.206 1.00 95.81 84 LYS A C 1
ATOM 624 O O . LYS A 1 84 ? -4.731 19.134 9.934 1.00 95.81 84 LYS A O 1
ATOM 629 N N . LYS A 1 85 ? -4.618 20.926 8.572 1.00 96.00 85 LYS A N 1
ATOM 630 C CA . LYS A 1 85 ? -6.036 21.319 8.691 1.00 96.00 85 LYS A CA 1
ATOM 631 C C . LYS A 1 85 ? -6.981 20.250 8.127 1.00 96.00 85 LYS A C 1
ATOM 633 O O . LYS A 1 85 ? -7.914 19.850 8.811 1.00 96.00 85 LYS A O 1
ATOM 638 N N . GLU A 1 86 ? -6.699 19.737 6.926 1.00 94.94 86 GLU A N 1
ATOM 639 C CA . GLU A 1 86 ? -7.480 18.648 6.313 1.00 94.94 86 GLU A CA 1
ATOM 640 C C . GLU A 1 86 ? -7.441 17.373 7.165 1.00 94.94 86 GLU A C 1
ATOM 642 O O . GLU A 1 86 ? -8.453 16.689 7.301 1.00 94.94 86 GLU A O 1
ATOM 647 N N . ASN A 1 87 ? -6.284 17.061 7.759 1.00 95.31 87 ASN A N 1
ATOM 648 C CA . ASN A 1 87 ? -6.144 15.910 8.644 1.00 95.31 87 ASN A CA 1
ATOM 649 C C . ASN A 1 87 ? -7.010 16.059 9.904 1.00 95.31 87 ASN A C 1
ATOM 651 O O . ASN A 1 87 ? -7.751 15.142 10.249 1.00 95.31 87 ASN A O 1
ATOM 655 N N . LYS A 1 88 ? -6.975 17.235 10.548 1.00 96.50 88 LYS A N 1
ATOM 656 C CA . LYS A 1 88 ? -7.798 17.523 11.732 1.00 96.50 88 LYS A CA 1
ATOM 657 C C . LYS A 1 88 ? -9.293 17.428 11.415 1.00 96.50 88 LYS A C 1
ATOM 659 O O . LYS A 1 88 ? -10.021 16.756 12.135 1.00 96.50 88 LYS A O 1
ATOM 664 N N . LEU A 1 89 ? -9.736 18.032 10.312 1.00 96.62 89 LEU A N 1
ATOM 665 C CA . LEU A 1 89 ? -11.137 17.965 9.885 1.00 96.62 89 LEU A CA 1
ATOM 666 C C . LEU A 1 89 ? -11.573 16.525 9.578 1.00 96.62 89 LEU A C 1
ATOM 668 O O . LEU A 1 89 ? -12.640 16.103 10.014 1.00 96.62 89 LEU A O 1
ATOM 672 N N . ALA A 1 90 ? -10.738 15.744 8.885 1.00 96.69 90 ALA A N 1
ATOM 673 C CA . ALA A 1 90 ? -11.024 14.338 8.608 1.00 96.69 90 ALA A CA 1
ATOM 674 C C . ALA A 1 90 ? -11.133 13.493 9.886 1.00 96.69 90 ALA A C 1
ATOM 676 O O . ALA A 1 90 ? -12.007 12.630 9.955 1.00 96.69 90 ALA A O 1
ATOM 677 N N . LEU A 1 91 ? -10.289 13.757 10.890 1.00 96.06 91 LEU A N 1
ATOM 678 C CA . LEU A 1 91 ? -10.354 13.098 12.193 1.00 96.06 91 LEU A CA 1
ATOM 679 C C . LEU A 1 91 ? -11.665 13.427 12.921 1.00 96.06 91 LEU A C 1
ATOM 681 O O . LEU A 1 91 ? -12.359 12.511 13.352 1.00 96.06 91 LEU A O 1
ATOM 685 N N . CYS A 1 92 ? -12.049 14.706 12.992 1.00 96.50 92 CYS A N 1
ATOM 686 C CA . CYS A 1 92 ? -13.312 15.123 13.611 1.00 96.50 92 CYS A CA 1
ATOM 687 C C . CYS A 1 92 ? -14.527 14.485 12.921 1.00 96.50 92 CYS A C 1
ATOM 689 O O . CYS A 1 92 ? -15.416 13.968 13.595 1.00 96.50 92 CYS A O 1
ATOM 691 N N . SER A 1 93 ? -14.549 14.449 11.584 1.00 95.94 93 SER A N 1
ATOM 692 C CA . SER A 1 93 ? -15.621 13.777 10.839 1.00 95.94 93 SER A CA 1
ATOM 693 C C . SER A 1 93 ? -15.649 12.264 11.085 1.00 95.94 93 SER A C 1
ATOM 695 O O . SER A 1 93 ? -16.727 11.683 11.161 1.00 95.94 93 SER A O 1
ATOM 697 N N . ALA A 1 94 ? -14.488 11.616 11.229 1.00 94.56 94 ALA A N 1
ATOM 698 C CA . ALA A 1 94 ? -14.413 10.187 11.529 1.00 94.56 94 ALA A CA 1
ATOM 699 C C . ALA A 1 94 ? -14.921 9.859 12.942 1.00 94.56 94 ALA A C 1
ATOM 701 O O . ALA A 1 94 ? -15.620 8.864 13.102 1.00 94.56 94 ALA A O 1
ATOM 702 N N . ILE A 1 95 ? -14.620 10.704 13.936 1.00 94.12 95 ILE A N 1
ATOM 703 C CA . ILE A 1 95 ? -15.160 10.578 15.300 1.00 94.12 95 ILE A CA 1
ATOM 704 C C . ILE A 1 95 ? -16.676 10.792 15.288 1.00 94.12 95 ILE A C 1
ATOM 706 O O . ILE A 1 95 ? -17.410 10.008 15.867 1.00 94.12 95 ILE A O 1
ATOM 710 N N . SER A 1 96 ? -17.182 11.796 14.570 1.00 94.06 96 SER A N 1
ATOM 711 C CA . SER A 1 96 ? -18.631 12.015 14.460 1.00 94.06 96 SER A CA 1
ATOM 712 C C . SER A 1 96 ? -19.365 10.809 13.851 1.00 94.06 96 SER A C 1
ATOM 714 O O . SER A 1 96 ? -20.452 10.452 14.306 1.00 94.06 96 SER A O 1
ATOM 716 N N . ALA A 1 97 ? -18.746 10.122 12.885 1.00 93.12 97 ALA A N 1
ATOM 717 C CA . ALA A 1 97 ? -19.321 8.933 12.262 1.00 93.12 97 ALA A CA 1
ATOM 718 C C . ALA A 1 97 ? -19.483 7.735 13.220 1.00 93.12 97 ALA A C 1
ATOM 720 O O . ALA A 1 97 ? -20.297 6.862 12.933 1.00 93.12 97 ALA A O 1
ATOM 721 N N . THR A 1 98 ? -18.766 7.675 14.353 1.00 91.75 98 THR A N 1
ATOM 722 C CA . THR A 1 98 ? -18.915 6.572 15.328 1.00 91.75 98 THR A CA 1
ATOM 723 C C . THR A 1 98 ? -20.188 6.671 16.169 1.00 91.75 98 THR A C 1
ATOM 725 O O . THR A 1 98 ? -20.573 5.685 16.789 1.00 91.75 98 THR A O 1
ATOM 728 N N . LYS A 1 99 ? -20.865 7.827 16.175 1.00 92.31 99 LYS A N 1
ATOM 729 C CA . LYS A 1 99 ? -22.174 8.009 16.821 1.00 92.31 99 LYS A CA 1
ATOM 730 C C . LYS A 1 99 ? -23.339 7.523 15.943 1.00 92.31 99 LYS A C 1
ATOM 732 O O . LYS A 1 99 ? -24.405 7.203 16.455 1.00 92.31 99 LYS A O 1
ATOM 737 N N . LEU A 1 100 ? -23.165 7.485 14.620 1.00 91.25 100 LEU A N 1
ATOM 738 C CA . LEU A 1 100 ? -24.255 7.242 13.670 1.00 91.25 100 LEU A CA 1
ATOM 739 C C . LEU A 1 100 ? -24.434 5.747 13.377 1.00 91.25 100 LEU A C 1
ATOM 741 O O . LEU A 1 100 ? -23.673 5.170 12.600 1.00 91.25 100 LEU A O 1
ATOM 745 N N . LYS A 1 101 ? -25.487 5.137 13.936 1.00 90.00 101 LYS A N 1
ATOM 746 C CA . LYS A 1 101 ? -25.805 3.703 13.771 1.00 90.00 101 LYS A CA 1
ATOM 747 C C . LYS A 1 101 ? -25.886 3.269 12.301 1.00 90.00 101 LYS A C 1
ATOM 749 O O . LYS A 1 101 ? -25.351 2.220 11.944 1.00 90.00 101 LYS A O 1
ATOM 754 N N . GLU A 1 102 ? -26.472 4.099 11.440 1.00 90.94 102 GLU A N 1
ATOM 755 C CA . GLU A 1 102 ? -26.615 3.831 10.001 1.00 90.94 102 GLU A CA 1
ATOM 756 C C . GLU A 1 102 ? -25.270 3.596 9.303 1.00 90.94 102 GLU A C 1
ATOM 758 O O . GLU A 1 102 ? -25.111 2.628 8.561 1.00 90.94 102 GLU A O 1
ATOM 763 N N . ILE A 1 103 ? -24.267 4.436 9.582 1.00 92.25 103 ILE A N 1
ATOM 764 C CA . ILE A 1 103 ? -22.938 4.340 8.959 1.00 92.25 103 ILE A CA 1
ATOM 765 C C . ILE A 1 103 ? -22.211 3.075 9.431 1.00 92.25 103 ILE A C 1
ATOM 767 O O . ILE A 1 103 ? -21.526 2.412 8.646 1.00 92.25 103 ILE A O 1
ATOM 771 N N . ILE A 1 104 ? -22.355 2.722 10.710 1.00 91.19 104 ILE A N 1
ATOM 772 C CA . ILE A 1 104 ? -21.710 1.540 11.294 1.00 91.19 104 ILE A CA 1
ATOM 773 C C . ILE A 1 104 ? -22.326 0.262 10.700 1.00 91.19 104 ILE A C 1
ATOM 775 O O . ILE A 1 104 ? -21.593 -0.652 10.307 1.00 91.19 104 ILE A O 1
ATOM 779 N N . MET A 1 105 ? -23.653 0.228 10.552 1.00 90.62 105 MET A N 1
ATOM 780 C CA . MET A 1 105 ? -24.367 -0.874 9.905 1.00 90.62 105 MET A CA 1
ATOM 781 C C . MET A 1 105 ? -24.011 -0.981 8.416 1.00 90.62 105 MET A C 1
ATOM 783 O O . MET A 1 105 ? -23.672 -2.067 7.949 1.00 90.62 105 MET A O 1
ATOM 787 N N . ALA A 1 106 ? -23.969 0.141 7.687 1.00 93.12 106 ALA A N 1
ATOM 788 C CA . ALA A 1 106 ? -23.579 0.181 6.274 1.00 93.12 106 ALA A CA 1
ATOM 789 C C . ALA A 1 106 ? -22.137 -0.302 6.032 1.00 93.12 106 ALA A C 1
ATOM 791 O O . ALA A 1 106 ? -21.828 -0.867 4.983 1.00 93.12 106 ALA A O 1
ATOM 792 N N . ARG A 1 107 ? -21.238 -0.134 7.012 1.00 91.12 107 ARG A N 1
ATOM 793 C CA . ARG A 1 107 ? -19.872 -0.681 6.964 1.00 91.12 107 ARG A CA 1
ATOM 794 C C . ARG A 1 107 ? -19.829 -2.211 7.122 1.00 91.12 107 ARG A C 1
ATOM 796 O O . ARG A 1 107 ? -18.816 -2.821 6.773 1.00 91.12 107 ARG A O 1
ATOM 803 N N . GLY A 1 108 ? -20.898 -2.828 7.631 1.00 89.62 108 GLY A N 1
ATOM 804 C CA . GLY A 1 108 ? -21.033 -4.278 7.795 1.00 89.62 108 GLY A CA 1
ATOM 805 C C . GLY A 1 108 ? -20.680 -4.804 9.189 1.00 89.62 108 GLY A C 1
ATOM 806 O O . GLY A 1 108 ? -20.255 -5.958 9.310 1.00 89.62 108 GLY A O 1
ATOM 807 N N . HIS A 1 109 ? -20.797 -3.971 10.227 1.00 90.88 109 HIS A N 1
ATOM 808 C CA . HIS A 1 109 ? -20.747 -4.431 11.618 1.00 90.88 109 HIS A CA 1
ATOM 809 C C . HIS A 1 109 ? -22.088 -5.051 12.033 1.00 90.88 109 HIS A C 1
ATOM 811 O O . HIS A 1 109 ? -23.143 -4.612 11.573 1.00 90.88 109 HIS A O 1
ATOM 817 N N . LYS A 1 110 ? -22.054 -6.062 12.909 1.00 88.06 110 LYS A N 1
ATOM 818 C CA . LYS A 1 110 ? -23.261 -6.662 13.503 1.00 88.06 110 LYS A CA 1
ATOM 819 C C . LYS A 1 110 ? -23.592 -5.959 14.816 1.00 88.06 110 LYS A C 1
ATOM 821 O O . LYS A 1 110 ? -22.784 -5.979 15.735 1.00 88.06 110 LYS A O 1
ATOM 826 N N . ILE A 1 111 ? -24.753 -5.309 14.859 1.00 83.88 111 ILE A N 1
ATOM 827 C CA . ILE A 1 111 ? -25.152 -4.368 15.920 1.00 83.88 111 ILE A CA 1
ATOM 828 C C . ILE A 1 111 ? -26.585 -4.667 16.400 1.00 83.88 111 ILE A C 1
ATOM 830 O O . ILE A 1 111 ? -27.328 -3.762 16.765 1.00 83.88 111 ILE A O 1
ATOM 834 N N . GLY A 1 112 ? -27.026 -5.927 16.324 1.00 76.38 112 GLY A N 1
ATOM 835 C CA . GLY A 1 112 ? -28.431 -6.287 16.560 1.00 76.38 112 GLY A CA 1
ATOM 836 C C . GLY A 1 112 ? -28.947 -5.814 17.921 1.00 76.38 112 GLY A C 1
ATOM 837 O O . GLY A 1 112 ? -29.990 -5.174 17.989 1.00 76.38 112 GLY A O 1
ATOM 838 N N . ASN A 1 113 ? -28.151 -6.024 18.971 1.00 78.06 113 ASN A N 1
ATOM 839 C CA . ASN A 1 113 ? -28.563 -5.822 20.364 1.00 78.06 113 ASN A CA 1
ATOM 840 C C . ASN A 1 113 ? -28.029 -4.518 20.991 1.00 78.06 113 ASN A C 1
ATOM 842 O O . ASN A 1 113 ? -28.004 -4.392 22.214 1.00 78.06 113 ASN A O 1
ATOM 846 N N . ILE A 1 114 ? -27.544 -3.568 20.178 1.00 83.38 114 ILE A N 1
ATOM 847 C CA . ILE A 1 114 ? -27.006 -2.286 20.663 1.00 83.38 114 ILE A CA 1
ATOM 848 C C . ILE A 1 114 ? -27.841 -1.141 20.094 1.00 83.38 114 ILE A C 1
ATOM 850 O O . ILE A 1 114 ? -27.885 -0.888 18.883 1.00 83.38 114 ILE A O 1
ATOM 854 N N . GLU A 1 115 ? -28.517 -0.433 20.989 1.00 73.12 115 GLU A N 1
ATOM 855 C CA . GLU A 1 115 ? -29.386 0.689 20.633 1.00 73.12 115 GLU A CA 1
ATOM 856 C C . GLU A 1 115 ? -28.636 2.024 20.662 1.00 73.12 115 GLU A C 1
ATOM 858 O O . GLU A 1 115 ? -28.808 2.834 19.751 1.00 73.12 115 GLU A O 1
ATOM 863 N N . ASN A 1 116 ? -27.721 2.206 21.620 1.00 83.25 116 ASN A N 1
ATOM 864 C CA . ASN A 1 116 ? -27.069 3.489 21.874 1.00 83.25 116 ASN A CA 1
ATOM 865 C C . ASN A 1 116 ? -25.609 3.527 21.396 1.00 83.25 116 ASN A C 1
ATOM 867 O O . ASN A 1 116 ? -24.788 2.687 21.761 1.00 83.25 116 ASN A O 1
ATOM 871 N N . PHE A 1 117 ? -25.283 4.561 20.615 1.00 85.88 117 PHE A N 1
ATOM 872 C CA . PHE A 1 117 ? -23.922 4.946 20.234 1.00 85.88 117 PHE A CA 1
ATOM 873 C C . PHE A 1 117 ? -23.699 6.425 20.576 1.00 85.88 117 PHE A C 1
ATOM 875 O O . PHE A 1 117 ? -24.606 7.234 20.363 1.00 85.88 117 PHE A O 1
ATOM 882 N N . PRO A 1 118 ? -22.505 6.832 21.044 1.00 89.56 118 PRO A N 1
ATOM 883 C CA . PRO A 1 118 ? -21.290 6.040 21.262 1.00 89.56 118 PRO A CA 1
ATOM 884 C C . PRO A 1 118 ? -21.337 5.190 22.544 1.00 89.56 118 PRO A C 1
ATOM 886 O O . PRO A 1 118 ? -22.014 5.543 23.503 1.00 89.56 118 PRO A O 1
ATOM 889 N N . ILE A 1 119 ? -20.580 4.091 22.568 1.00 87.88 119 ILE A N 1
ATOM 890 C CA . ILE A 1 119 ? -20.388 3.277 23.777 1.00 87.88 119 ILE A CA 1
ATOM 891 C C . ILE A 1 119 ? -19.301 3.947 24.619 1.00 87.88 119 ILE A C 1
ATOM 893 O O . ILE A 1 119 ? -18.179 4.124 24.144 1.00 87.88 119 ILE A O 1
ATOM 897 N N . ILE A 1 120 ? -19.646 4.327 25.846 1.00 89.81 120 ILE A N 1
ATOM 898 C CA . ILE A 1 120 ? -18.736 4.919 26.829 1.00 89.81 120 ILE A CA 1
ATOM 899 C C . ILE A 1 120 ? -18.614 3.917 27.977 1.00 89.81 120 ILE A C 1
ATOM 901 O O . ILE A 1 120 ? -19.622 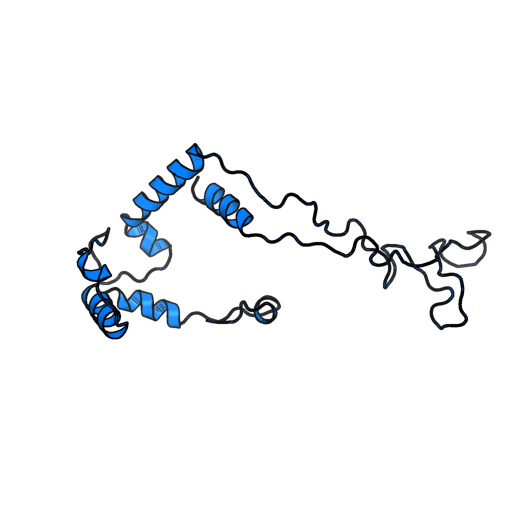3.378 28.430 1.00 89.81 120 ILE A O 1
ATOM 905 N N . VAL A 1 121 ? -17.385 3.636 28.401 1.00 90.19 121 VAL A N 1
ATOM 906 C CA . VAL A 1 121 ? -17.058 2.665 29.456 1.00 90.19 121 VAL A CA 1
ATOM 907 C C . VAL A 1 121 ? -16.266 3.391 30.544 1.00 90.19 121 VAL A C 1
ATOM 909 O O . VAL A 1 121 ? -15.651 4.416 30.254 1.00 90.19 121 VAL A O 1
ATOM 912 N N . SER A 1 122 ? -16.316 2.896 31.782 1.00 93.31 122 SER A N 1
ATOM 913 C CA . SER A 1 122 ? -15.520 3.423 32.893 1.00 93.31 122 SER A CA 1
ATOM 914 C C . SER A 1 122 ? -14.019 3.180 32.695 1.00 93.31 122 SER A C 1
ATOM 916 O O . SER A 1 122 ? -13.609 2.200 32.067 1.00 93.31 122 SER A O 1
ATOM 918 N N . ASP A 1 123 ? -13.204 4.050 33.295 1.00 94.44 123 ASP A N 1
ATOM 919 C CA . ASP A 1 123 ? -11.735 4.000 33.222 1.00 94.44 123 ASP A CA 1
ATOM 920 C C . ASP A 1 123 ? -11.140 2.743 33.891 1.00 94.44 123 ASP A C 1
ATOM 922 O O . ASP A 1 123 ? -10.018 2.338 33.602 1.00 94.44 123 ASP A O 1
ATOM 926 N N . GLU A 1 124 ? -11.920 2.053 34.729 1.00 91.50 124 GLU A N 1
ATOM 927 C CA . GLU A 1 124 ? -11.539 0.794 35.384 1.00 91.50 124 GLU A CA 1
ATOM 928 C C . GLU A 1 124 ? -11.130 -0.304 34.390 1.00 91.50 124 GLU A C 1
ATOM 930 O O . GLU A 1 124 ? -10.357 -1.196 34.743 1.00 91.50 124 GLU A O 1
ATOM 935 N N . ILE A 1 125 ? -11.581 -0.236 33.130 1.00 91.56 125 ILE A N 1
ATOM 936 C CA . ILE A 1 125 ? -11.205 -1.205 32.092 1.00 91.56 125 ILE A CA 1
ATOM 937 C C . ILE A 1 125 ? -9.691 -1.247 31.822 1.00 91.56 125 ILE A C 1
ATOM 939 O O . ILE A 1 125 ? -9.184 -2.281 31.386 1.00 91.56 125 ILE A O 1
ATOM 943 N N . GLU A 1 126 ? -8.959 -0.163 32.098 1.00 92.06 126 GLU A N 1
ATOM 944 C CA . GLU A 1 126 ? -7.503 -0.094 31.915 1.00 92.06 126 GLU A CA 1
ATOM 945 C C . GLU A 1 126 ? -6.741 -1.008 32.889 1.00 92.06 126 GLU A C 1
ATOM 947 O O . GLU A 1 126 ? -5.625 -1.431 32.591 1.00 92.06 126 GLU A O 1
ATOM 952 N N . THR A 1 127 ? -7.357 -1.362 34.022 1.00 94.62 127 THR A N 1
ATOM 953 C CA . THR A 1 127 ? -6.757 -2.218 35.062 1.00 94.62 127 THR A CA 1
ATOM 954 C C . THR A 1 127 ? -6.875 -3.718 34.783 1.00 94.62 127 THR A C 1
ATOM 956 O O . THR A 1 127 ? -6.306 -4.535 35.504 1.00 94.62 127 THR A O 1
ATOM 959 N N . VAL A 1 128 ? -7.608 -4.116 33.739 1.00 92.25 128 VAL A N 1
ATOM 960 C CA . VAL A 1 128 ? -7.870 -5.528 33.445 1.00 92.25 128 VAL A CA 1
ATOM 961 C C . VAL A 1 128 ? -6.637 -6.196 32.829 1.00 92.25 128 VAL A C 1
ATOM 963 O O . VAL A 1 128 ? -6.278 -5.933 31.683 1.00 92.25 128 VAL A O 1
ATOM 966 N N . GLU A 1 129 ? -6.026 -7.137 33.550 1.00 93.81 129 GLU A N 1
ATOM 967 C CA . GLU A 1 129 ? -4.820 -7.842 33.084 1.00 93.81 129 GLU A CA 1
ATOM 968 C C . GLU A 1 129 ? -5.119 -9.066 32.202 1.00 93.81 129 GLU A C 1
ATOM 970 O O . GLU A 1 129 ? -4.331 -9.442 31.328 1.00 93.81 129 GLU A O 1
ATOM 975 N N . HIS A 1 130 ? -6.252 -9.736 32.428 1.00 95.94 130 HIS A N 1
ATOM 976 C CA . HIS A 1 130 ? -6.542 -11.031 31.818 1.00 95.94 130 HIS A CA 1
ATOM 977 C C . HIS A 1 130 ? -7.561 -10.945 30.679 1.00 95.94 130 HIS A C 1
ATOM 979 O O . HIS A 1 130 ? -8.651 -10.386 30.793 1.00 95.94 130 HIS A O 1
ATOM 985 N N . THR A 1 131 ? -7.259 -11.635 29.575 1.00 93.75 131 THR A N 1
ATOM 986 C CA . THR A 1 131 ? -8.147 -11.708 28.401 1.00 93.75 131 THR A CA 1
ATOM 987 C C . THR A 1 131 ? -9.491 -12.363 28.709 1.00 93.75 131 THR A C 1
ATOM 989 O O . THR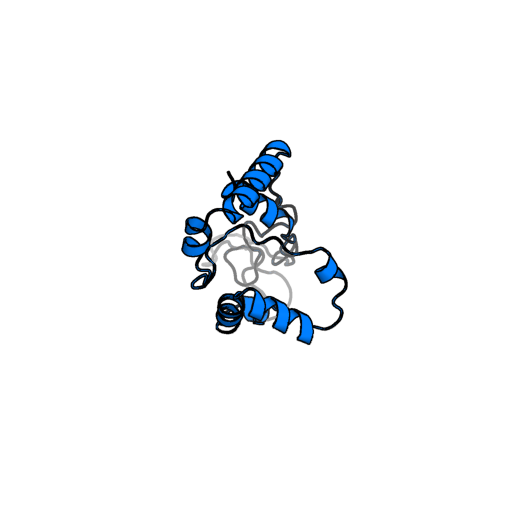 A 1 131 ? -10.496 -12.011 28.094 1.00 93.75 131 THR A O 1
ATOM 992 N N . LYS A 1 132 ? -9.532 -13.291 29.675 1.00 94.25 132 LYS A N 1
ATOM 993 C CA . LYS A 1 132 ? -10.773 -13.936 30.129 1.00 94.25 132 LYS A CA 1
ATOM 994 C C . LYS A 1 132 ? -11.778 -12.912 30.654 1.00 94.25 132 LYS A C 1
ATOM 996 O O . LYS A 1 132 ? -12.967 -13.047 30.376 1.00 94.25 132 LYS A O 1
ATOM 1001 N N . ASP A 1 133 ? -11.307 -11.892 31.362 1.00 93.31 133 ASP A N 1
ATOM 1002 C CA . ASP A 1 133 ? -12.173 -10.880 31.960 1.00 93.31 133 ASP A CA 1
ATOM 1003 C C . ASP A 1 133 ? -12.636 -9.858 30.918 1.00 93.31 133 ASP A C 1
ATOM 1005 O O . ASP A 1 133 ? -13.821 -9.531 30.876 1.00 93.31 133 ASP A O 1
ATOM 1009 N N . ILE A 1 134 ? -11.780 -9.494 29.954 1.00 93.25 134 ILE A N 1
ATOM 1010 C CA . ILE A 1 134 ? -12.195 -8.691 28.788 1.00 93.25 134 ILE A CA 1
ATOM 1011 C C . ILE A 1 134 ? -13.302 -9.386 27.983 1.00 93.25 134 ILE A C 1
ATOM 1013 O O . ILE A 1 134 ? -14.251 -8.736 27.545 1.00 93.25 134 ILE A O 1
ATOM 1017 N N . VAL A 1 135 ? -13.225 -10.707 27.791 1.00 93.00 135 VAL A N 1
ATOM 1018 C CA . VAL A 1 135 ? -14.276 -11.449 27.074 1.00 93.00 135 VAL A CA 1
ATOM 1019 C C . VAL A 1 135 ? -15.617 -11.369 27.813 1.00 93.00 135 VAL A C 1
ATOM 1021 O O . VAL A 1 135 ? -16.648 -11.213 27.160 1.00 93.00 135 VAL A O 1
ATOM 1024 N N . LYS A 1 136 ? -15.623 -11.415 29.154 1.00 92.94 136 LYS A N 1
ATOM 1025 C CA . LYS A 1 136 ? -16.849 -11.222 29.948 1.00 92.94 136 LYS A CA 1
ATOM 1026 C C . LYS A 1 136 ? -17.421 -9.819 29.746 1.00 92.94 136 LYS A C 1
ATOM 1028 O O . LYS A 1 136 ? -18.609 -9.698 29.475 1.00 92.94 136 LYS A O 1
ATOM 1033 N N . ILE A 1 137 ? -16.577 -8.786 29.789 1.00 91.62 137 ILE A N 1
ATOM 1034 C CA . ILE A 1 137 ? -16.993 -7.390 29.576 1.00 91.62 137 ILE A CA 1
ATOM 1035 C C . ILE A 1 137 ? -17.607 -7.205 28.179 1.00 91.62 137 ILE A C 1
ATOM 1037 O O . ILE A 1 137 ? -18.690 -6.640 28.045 1.00 91.62 137 ILE A O 1
ATOM 1041 N N . LEU A 1 138 ? -16.967 -7.729 27.128 1.00 90.19 138 LEU A N 1
ATOM 1042 C CA . LEU A 1 138 ? -17.486 -7.640 25.756 1.00 90.19 138 LEU A CA 1
ATOM 1043 C C . LEU A 1 138 ? -18.812 -8.390 25.564 1.00 90.19 138 LEU A C 1
ATOM 1045 O O . LEU A 1 138 ? -19.641 -7.955 24.761 1.00 90.19 138 LEU A O 1
ATOM 1049 N N . ASN A 1 139 ? -19.014 -9.495 26.288 1.00 90.44 139 ASN A N 1
ATOM 1050 C CA . ASN A 1 139 ? -20.294 -10.199 26.319 1.00 90.44 139 ASN A CA 1
ATOM 1051 C C . ASN A 1 139 ? -21.373 -9.350 27.003 1.00 90.44 139 ASN A C 1
ATOM 1053 O O . ASN A 1 139 ? -22.451 -9.206 26.436 1.00 90.44 139 ASN A O 1
ATOM 1057 N N . SER A 1 140 ? -21.073 -8.733 28.153 1.00 89.56 140 SER A N 1
ATOM 1058 C CA . SER A 1 140 ? -22.000 -7.831 28.856 1.00 89.56 140 SER A CA 1
ATOM 1059 C C . SER A 1 140 ? -22.390 -6.607 28.019 1.00 89.56 140 SER A C 1
ATOM 1061 O O . SER A 1 140 ? -23.512 -6.124 28.119 1.00 89.56 140 SER A O 1
ATOM 1063 N N . LEU A 1 141 ? -21.486 -6.125 27.159 1.00 89.06 141 LEU A N 1
ATOM 1064 C CA . LEU A 1 141 ? -21.731 -5.018 26.225 1.00 89.06 141 LEU A CA 1
ATOM 1065 C C . LEU A 1 141 ? -22.407 -5.449 24.908 1.00 89.06 141 LEU A C 1
ATOM 1067 O O . LEU A 1 141 ? -22.550 -4.628 24.003 1.00 89.06 141 LEU A O 1
ATOM 1071 N N . ASN A 1 142 ? -22.792 -6.722 24.758 1.00 89.25 142 ASN A N 1
ATOM 1072 C CA . ASN A 1 142 ? -23.388 -7.280 23.537 1.00 89.25 142 ASN A CA 1
ATOM 1073 C C . ASN A 1 142 ? -22.525 -7.119 22.261 1.00 89.25 142 ASN A C 1
ATOM 1075 O O . ASN A 1 142 ? -23.038 -7.143 21.142 1.00 89.25 142 ASN A O 1
ATOM 1079 N N . LEU A 1 143 ? -21.198 -6.997 22.393 1.00 89.38 143 LEU A N 1
ATOM 1080 C CA . LEU A 1 143 ? -20.267 -6.806 21.265 1.00 89.38 143 LEU A CA 1
ATOM 1081 C C . LEU A 1 143 ? -19.747 -8.122 20.666 1.00 89.38 143 LEU A C 1
ATOM 1083 O O . LEU A 1 143 ? -19.074 -8.131 19.629 1.00 89.38 143 LEU A O 1
ATOM 1087 N N . MET A 1 144 ? -20.055 -9.251 21.304 1.00 89.50 144 MET A N 1
ATOM 1088 C CA . MET A 1 144 ? -19.497 -10.552 20.938 1.00 89.50 144 MET A CA 1
ATOM 1089 C C . MET A 1 144 ? -19.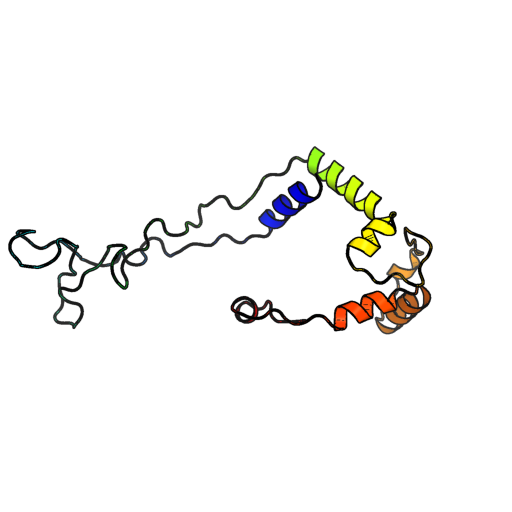920 -11.030 19.540 1.00 89.50 144 MET A C 1
ATOM 1091 O O . MET A 1 144 ? -19.172 -11.748 18.871 1.00 89.50 144 MET A O 1
ATOM 1095 N N . GLU A 1 145 ? -21.082 -10.600 19.048 1.00 89.00 145 GLU A N 1
ATOM 1096 C CA . GLU A 1 145 ? -21.540 -10.915 17.691 1.00 89.00 145 GLU A CA 1
ATOM 1097 C C . GLU A 1 145 ? -20.597 -10.365 16.609 1.00 89.00 145 GLU A C 1
ATOM 1099 O O . GLU A 1 145 ? -20.269 -11.075 15.649 1.00 89.00 145 GLU A O 1
ATOM 1104 N N . ASP A 1 146 ? -20.108 -9.129 16.770 1.00 89.12 146 ASP A N 1
ATOM 1105 C CA . ASP A 1 146 ? -19.178 -8.520 15.813 1.00 89.12 146 ASP A CA 1
ATOM 1106 C C . ASP A 1 146 ? -17.780 -9.148 15.907 1.00 89.12 146 ASP A C 1
ATOM 1108 O O . ASP A 1 146 ? -17.114 -9.356 14.890 1.00 89.12 146 ASP A O 1
ATOM 1112 N N . VAL A 1 147 ? -17.360 -9.555 17.109 1.00 89.56 147 VAL A N 1
ATOM 1113 C CA . VAL A 1 147 ? -16.115 -10.314 17.312 1.00 89.56 147 VAL A CA 1
ATOM 1114 C C . VAL A 1 147 ? -16.187 -11.671 16.608 1.00 89.56 147 VAL A C 1
ATOM 1116 O O . VAL A 1 147 ? -15.261 -12.065 15.893 1.00 89.56 147 VAL A O 1
ATOM 1119 N N . ASN A 1 148 ? -17.305 -12.385 16.744 1.00 89.56 148 ASN A N 1
ATOM 1120 C CA . ASN A 1 148 ? -17.505 -13.672 16.082 1.00 89.56 148 ASN A CA 1
ATOM 1121 C C . ASN A 1 148 ? -17.549 -13.539 14.553 1.00 89.56 148 ASN A C 1
ATOM 1123 O O . ASN A 1 148 ? -17.023 -14.408 13.851 1.00 89.56 148 ASN A O 1
ATOM 1127 N N . ARG A 1 149 ? -18.067 -12.425 14.014 1.00 88.69 149 ARG A N 1
ATOM 1128 C CA . ARG A 1 149 ? -17.988 -12.123 12.574 1.00 88.69 149 ARG A CA 1
ATOM 1129 C C . ARG A 1 149 ? -16.539 -12.121 12.076 1.00 88.69 149 ARG A C 1
ATOM 1131 O O . ARG A 1 149 ? -16.276 -12.674 11.007 1.00 88.69 149 ARG A O 1
ATOM 1138 N N . LEU A 1 150 ? -15.587 -11.574 12.833 1.00 87.75 150 LEU A N 1
ATOM 1139 C CA . LEU A 1 150 ? -14.177 -11.513 12.419 1.00 87.75 150 LEU A CA 1
ATOM 1140 C C . LEU A 1 150 ? -13.527 -12.901 12.286 1.00 87.75 150 LEU A C 1
ATOM 1142 O O . LEU A 1 150 ? -12.701 -13.098 11.392 1.00 87.75 150 LEU A O 1
ATOM 1146 N N . LYS A 1 151 ? -13.946 -13.888 13.091 1.00 86.69 151 LYS A N 1
ATOM 1147 C CA . LYS A 1 151 ? -13.434 -15.275 13.020 1.00 86.69 151 LYS A CA 1
ATOM 1148 C C . LYS A 1 151 ? -13.722 -15.951 11.673 1.00 86.69 151 LYS A C 1
ATOM 1150 O O . LYS A 1 151 ? -12.945 -16.798 11.221 1.00 86.69 151 LYS A O 1
ATOM 1155 N N . SER A 1 152 ? -14.812 -15.553 11.011 1.00 83.94 152 SER A N 1
ATOM 1156 C CA . SER A 1 152 ? -15.236 -16.093 9.709 1.00 83.94 152 SER A CA 1
ATOM 1157 C C . SER A 1 152 ? -14.390 -15.608 8.520 1.00 83.94 152 SER A C 1
ATOM 1159 O O . SER A 1 152 ? -14.552 -16.091 7.397 1.00 83.94 152 SER A O 1
ATOM 1161 N N . ARG A 1 153 ? -13.457 -14.669 8.737 1.00 84.06 153 ARG A N 1
ATOM 1162 C CA . ARG A 1 153 ? -12.650 -14.080 7.665 1.00 84.06 153 ARG A CA 1
ATOM 1163 C C . ARG A 1 153 ? -11.750 -15.123 6.998 1.00 84.06 153 ARG A C 1
ATOM 1165 O O . ARG A 1 153 ? -10.972 -15.822 7.649 1.00 84.06 153 ARG A O 1
ATOM 1172 N N . LYS A 1 154 ? -11.817 -15.183 5.666 1.00 87.38 154 LYS A N 1
ATOM 1173 C CA . LYS A 1 154 ? -10.929 -16.025 4.856 1.00 87.38 154 LYS A CA 1
ATOM 1174 C C . LYS A 1 154 ? -9.524 -15.405 4.766 1.00 87.38 154 LYS A C 1
ATOM 1176 O O . LYS A 1 154 ? -9.414 -14.181 4.622 1.00 87.38 154 LYS A O 1
ATOM 1181 N N . PRO A 1 155 ? -8.457 -16.222 4.828 1.00 88.12 155 PRO A N 1
ATOM 1182 C CA . PRO A 1 155 ? -7.095 -15.745 4.617 1.00 88.12 155 PRO A CA 1
ATOM 1183 C C . PRO A 1 155 ? -6.922 -15.209 3.190 1.00 88.12 155 PRO A C 1
ATOM 1185 O O . PRO A 1 155 ? -7.635 -15.605 2.264 1.00 88.12 155 PRO A O 1
ATOM 1188 N N . ARG A 1 156 ? -5.967 -14.295 2.994 1.00 88.69 156 ARG A N 1
ATOM 1189 C CA . ARG A 1 156 ? -5.669 -13.764 1.656 1.00 88.69 156 ARG A CA 1
ATOM 1190 C C . ARG A 1 156 ? -4.983 -14.821 0.797 1.00 88.69 156 ARG A C 1
ATOM 1192 O O . ARG A 1 156 ? -3.997 -15.411 1.225 1.00 88.69 156 ARG A O 1
ATOM 1199 N N . THR A 1 157 ? -5.446 -14.978 -0.437 1.00 90.69 157 THR A N 1
ATOM 1200 C CA . THR A 1 157 ? -4.875 -15.898 -1.431 1.00 90.69 157 THR A CA 1
ATOM 1201 C C . THR A 1 157 ? -3.873 -15.195 -2.363 1.00 90.69 157 THR A C 1
ATOM 1203 O O . THR A 1 157 ? -3.696 -13.974 -2.320 1.00 90.69 157 THR A O 1
ATOM 1206 N N . GLY A 1 158 ? -3.160 -15.967 -3.191 1.00 92.38 158 GLY A N 1
ATOM 1207 C CA . GLY A 1 158 ? -2.219 -15.457 -4.196 1.00 92.38 158 GLY A CA 1
ATOM 1208 C C . GLY A 1 158 ? -0.873 -14.979 -3.634 1.00 92.38 158 GLY A C 1
ATOM 1209 O O . GLY A 1 158 ? -0.463 -15.339 -2.531 1.00 92.38 158 GLY A O 1
ATOM 1210 N N . LYS A 1 159 ? -0.166 -14.123 -4.390 1.00 92.38 159 LYS A N 1
ATOM 1211 C CA . LYS A 1 159 ? 1.198 -13.654 -4.051 1.00 92.38 159 LYS A CA 1
ATOM 1212 C C . LYS A 1 159 ? 1.296 -12.942 -2.698 1.00 92.38 159 LYS A C 1
ATOM 1214 O O . LYS A 1 159 ? 2.380 -12.876 -2.130 1.00 92.38 159 LYS A O 1
ATOM 1219 N N . SER A 1 160 ? 0.202 -12.389 -2.172 1.00 90.06 160 SER A N 1
ATOM 1220 C CA . SER A 1 160 ? 0.198 -11.778 -0.838 1.00 90.06 160 SER A CA 1
ATOM 1221 C C . SER A 1 160 ? 0.381 -12.793 0.287 1.00 90.06 160 SER A C 1
ATOM 1223 O O . SER A 1 160 ? 0.985 -12.438 1.298 1.00 90.06 160 SER A O 1
ATOM 1225 N N . ALA A 1 161 ? -0.083 -14.035 0.108 1.00 91.19 161 ALA A N 1
ATOM 1226 C CA . ALA A 1 161 ? 0.106 -15.099 1.091 1.00 91.19 161 ALA A CA 1
ATOM 1227 C C . ALA A 1 161 ? 1.601 -15.385 1.296 1.00 91.19 161 ALA A C 1
ATOM 1229 O O . ALA A 1 161 ? 2.082 -15.364 2.425 1.00 91.19 161 ALA A O 1
ATOM 1230 N N . LEU A 1 162 ? 2.349 -15.489 0.189 1.00 91.69 162 LEU A N 1
ATOM 1231 C CA . LEU A 1 162 ? 3.807 -15.682 0.171 1.00 91.69 162 LEU A CA 1
ATOM 1232 C C . LEU A 1 162 ? 4.591 -14.510 0.785 1.00 91.69 162 LEU A C 1
ATOM 1234 O O . LEU A 1 162 ? 5.753 -14.656 1.137 1.00 91.69 162 LEU A O 1
ATOM 1238 N N . ARG A 1 163 ? 3.970 -13.331 0.911 1.00 91.62 163 ARG A N 1
ATOM 1239 C CA . ARG A 1 163 ? 4.581 -12.110 1.468 1.00 91.62 163 ARG A CA 1
ATOM 1240 C C . ARG A 1 163 ? 4.187 -11.872 2.931 1.00 91.62 163 ARG A C 1
ATOM 1242 O O . ARG A 1 163 ? 4.106 -10.723 3.361 1.00 91.62 163 ARG A O 1
ATOM 1249 N N . GLY A 1 164 ? 3.841 -12.933 3.663 1.00 89.31 164 GLY A N 1
ATOM 1250 C CA . GLY A 1 164 ? 3.493 -12.868 5.087 1.00 89.31 164 GLY A CA 1
ATOM 1251 C C . GLY A 1 164 ? 2.112 -12.279 5.397 1.00 89.31 164 GLY A C 1
ATOM 1252 O O . GLY A 1 164 ? 1.807 -12.023 6.556 1.00 89.31 164 GLY A O 1
ATOM 1253 N N . ARG A 1 165 ? 1.245 -12.068 4.393 1.00 88.75 165 ARG A N 1
ATOM 1254 C CA . ARG A 1 165 ? -0.108 -11.492 4.579 1.00 88.75 165 ARG A CA 1
ATOM 1255 C C . ARG A 1 165 ? -1.228 -12.537 4.543 1.00 88.75 165 ARG A C 1
ATOM 1257 O O . ARG A 1 165 ? -2.377 -12.182 4.286 1.00 88.75 165 ARG A O 1
ATOM 1264 N N . GLY A 1 166 ? -0.879 -13.810 4.726 1.00 80.00 166 GLY A N 1
ATOM 1265 C CA . GLY A 1 166 ? -1.801 -14.947 4.659 1.00 80.00 166 GLY A CA 1
ATOM 1266 C C . GLY A 1 166 ? -2.426 -15.354 5.995 1.00 80.00 166 GLY A C 1
ATOM 1267 O O . GLY A 1 166 ? -3.337 -16.174 5.989 1.00 80.00 166 GLY A O 1
ATOM 1268 N N . LYS A 1 167 ? -1.966 -14.807 7.129 1.00 71.00 167 LYS A N 1
ATOM 1269 C CA . LYS A 1 167 ? -2.548 -15.127 8.442 1.00 71.00 167 LYS A CA 1
ATOM 1270 C C . LYS A 1 167 ? -3.949 -14.515 8.586 1.00 71.00 167 LYS A C 1
ATOM 1272 O O . LYS A 1 167 ? -4.226 -13.464 7.998 1.00 71.00 167 LYS A O 1
ATOM 1277 N N . LYS A 1 168 ? -4.812 -15.226 9.321 1.00 58.97 168 LYS A N 1
ATOM 1278 C CA . LYS A 1 168 ? -6.102 -14.712 9.798 1.00 58.97 168 LYS A CA 1
ATOM 1279 C C . LYS A 1 168 ? -5.877 -13.574 10.784 1.00 58.97 168 LYS A C 1
ATOM 1281 O O . LYS A 1 168 ? -4.931 -13.705 11.590 1.00 58.97 168 LYS A O 1
#

Organism: NCBI:txid408172

Secondary structure (DSSP, 8-state):
-HHHHHHHHHHTTPPP----TTTTT-S-EE--SSSSSSSS--S-EE-S-SSTTTTSB-SSTTSTTSPPSSPPPTTS--PPP--HHHHHHHHHHHHHHTT-HHHHHHTT---TT---SS----GGGGG---HHHHHHHHHHTT-HHHHHHHHTPPPPPGGGGGGTT---